Protein AF-A0A661FW08-F1 (afdb_monomer_lite)

Sequence (67 aa):
YNSLQRSQPTPGTDGIRVEFENAAFDDLMLWLGDLNRQHGLLVQSCSFSAVSADGQGRVNSTLTLER

Structure (mmCIF, N/CA/C/O backbone):
data_AF-A0A661FW08-F1
#
_entry.id   AF-A0A661FW08-F1
#
loop_
_atom_site.group_PDB
_atom_site.id
_atom_site.type_symbol
_atom_site.label_atom_id
_atom_site.label_alt_id
_atom_site.label_comp_id
_atom_site.label_asym_id
_atom_site.label_entity_id
_atom_site.label_seq_id
_atom_site.pdbx_PDB_ins_code
_atom_site.Cartn_x
_atom_site.Cartn_y
_atom_site.Cartn_z
_atom_site.occupancy
_atom_site.B_iso_or_equiv
_atom_site.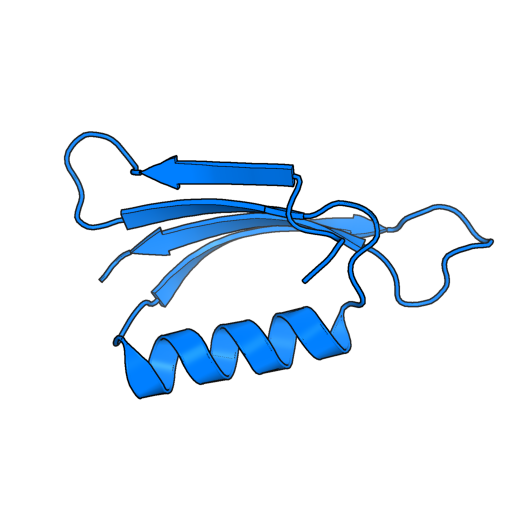auth_seq_id
_atom_site.auth_comp_id
_atom_site.auth_asym_id
_atom_site.auth_atom_id
_atom_site.pdbx_PDB_model_num
ATOM 1 N N . TYR A 1 1 ? 7.093 -8.654 2.065 1.00 54.41 1 TYR A N 1
ATOM 2 C CA . TYR A 1 1 ? 6.924 -7.199 1.899 1.00 54.41 1 TYR A CA 1
ATOM 3 C C . TYR A 1 1 ? 8.118 -6.476 2.517 1.00 54.41 1 TYR A C 1
ATOM 5 O O . TYR A 1 1 ? 8.088 -6.185 3.700 1.00 54.41 1 TYR A O 1
ATOM 13 N N . ASN A 1 2 ? 9.195 -6.252 1.753 1.00 69.25 2 ASN A N 1
ATOM 14 C CA . ASN A 1 2 ? 10.431 -5.605 2.246 1.00 69.25 2 ASN A CA 1
ATOM 15 C C . ASN A 1 2 ? 10.378 -4.059 2.170 1.00 69.25 2 ASN A C 1
ATOM 17 O O . ASN A 1 2 ? 11.335 -3.377 2.505 1.00 69.25 2 ASN A O 1
ATOM 21 N N . SER A 1 3 ? 9.255 -3.511 1.697 1.00 77.62 3 SER A N 1
ATOM 22 C CA . SER A 1 3 ? 9.069 -2.080 1.424 1.00 77.62 3 SER A CA 1
ATOM 23 C C . SER A 1 3 ? 8.220 -1.362 2.477 1.00 77.62 3 SER A C 1
ATOM 25 O O . SER A 1 3 ? 8.116 -0.142 2.427 1.00 77.62 3 SER A O 1
ATOM 27 N N . LEU A 1 4 ? 7.584 -2.090 3.406 1.00 83.25 4 LEU A N 1
ATOM 28 C CA . LEU A 1 4 ? 6.760 -1.500 4.465 1.00 83.25 4 LEU A CA 1
ATOM 29 C C . LEU A 1 4 ? 7.677 -0.892 5.529 1.00 83.25 4 LEU A C 1
ATOM 31 O O . LEU A 1 4 ? 8.364 -1.621 6.239 1.00 83.25 4 LEU A O 1
ATOM 35 N N . GLN A 1 5 ? 7.664 0.431 5.640 1.00 86.06 5 GLN A N 1
ATOM 36 C CA . GLN A 1 5 ? 8.485 1.160 6.606 1.00 86.06 5 GLN A CA 1
ATOM 37 C C . GLN A 1 5 ? 7.747 1.392 7.919 1.00 86.06 5 GLN A C 1
ATOM 39 O O . GLN A 1 5 ? 8.343 1.370 8.996 1.00 86.06 5 GLN A O 1
ATOM 44 N N . ARG A 1 6 ? 6.436 1.636 7.845 1.00 84.88 6 ARG A N 1
ATOM 45 C CA . ARG A 1 6 ? 5.642 1.989 9.019 1.00 84.88 6 ARG A CA 1
ATOM 46 C C . ARG A 1 6 ? 4.209 1.516 8.871 1.00 84.88 6 ARG A C 1
ATOM 48 O O . ARG A 1 6 ? 3.619 1.627 7.804 1.00 84.88 6 ARG A O 1
ATOM 55 N N . SER A 1 7 ? 3.646 1.044 9.975 1.00 85.81 7 SER A N 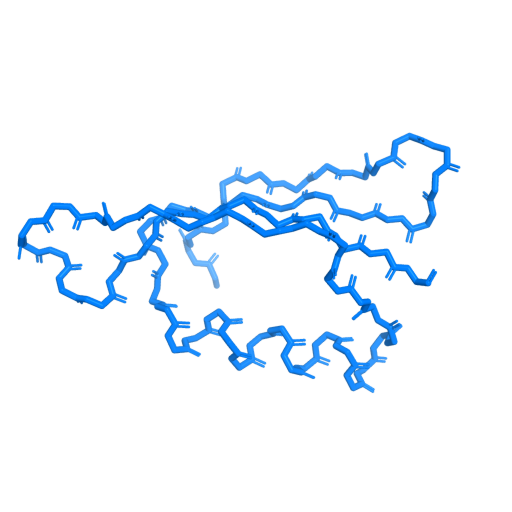1
ATOM 56 C CA . SER A 1 7 ? 2.220 0.774 10.1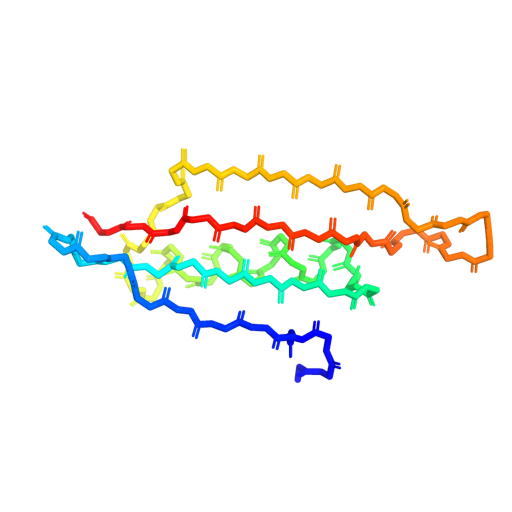29 1.00 85.81 7 SER A CA 1
ATOM 57 C C . SER A 1 7 ? 1.772 1.316 11.482 1.00 85.81 7 SER A C 1
ATOM 59 O O . SER A 1 7 ? 2.310 0.913 12.514 1.00 85.81 7 SER A O 1
ATOM 61 N N . GLN A 1 8 ? 0.829 2.250 11.486 1.00 86.81 8 GLN A N 1
ATOM 62 C CA . GLN A 1 8 ? 0.300 2.881 12.691 1.00 86.81 8 GLN A CA 1
ATOM 63 C C . GLN A 1 8 ? -1.227 2.850 12.658 1.00 86.81 8 GLN A C 1
ATOM 65 O O . GLN A 1 8 ? -1.802 3.298 11.670 1.00 86.81 8 GLN A O 1
ATOM 70 N N . PRO A 1 9 ? -1.902 2.358 13.706 1.00 85.44 9 PRO A N 1
ATOM 71 C CA . PRO A 1 9 ? -3.350 2.487 13.800 1.00 85.44 9 PRO A CA 1
ATOM 72 C C . PRO A 1 9 ? -3.743 3.968 13.887 1.00 85.44 9 PRO A C 1
ATOM 74 O O . PRO A 1 9 ? -3.053 4.757 14.541 1.00 85.44 9 PRO A O 1
ATOM 77 N N . THR A 1 10 ? -4.834 4.357 13.232 1.00 81.56 10 THR A N 1
ATOM 78 C CA . THR A 1 10 ? -5.383 5.712 13.365 1.00 81.56 10 THR A CA 1
ATOM 79 C C . THR A 1 10 ? -6.131 5.834 14.697 1.00 81.56 10 THR A C 1
ATOM 81 O O . THR A 1 10 ? -7.044 5.056 14.968 1.00 81.56 10 THR A O 1
ATOM 84 N N . PRO A 1 11 ? -5.756 6.780 15.579 1.00 76.00 11 PRO A N 1
ATOM 85 C CA . PRO A 1 11 ? -6.418 6.930 16.870 1.00 76.00 11 PRO A CA 1
ATOM 86 C C . PRO A 1 11 ? -7.899 7.286 16.704 1.00 76.00 11 PRO A C 1
ATOM 88 O O . PRO A 1 11 ? -8.227 8.278 16.058 1.00 76.00 11 PRO A O 1
ATOM 91 N N . GLY A 1 12 ? -8.784 6.515 17.339 1.00 74.38 12 GLY A N 1
ATOM 92 C CA . GLY A 1 12 ? -10.224 6.794 17.355 1.00 74.38 12 GLY A CA 1
ATOM 93 C C . GLY A 1 12 ? -11.018 6.252 16.161 1.00 74.38 12 GLY A C 1
ATOM 94 O O . GLY A 1 12 ? -12.227 6.466 16.128 1.00 74.38 12 GLY A O 1
ATOM 95 N N . THR A 1 13 ? -10.384 5.531 15.230 1.00 74.69 13 THR A N 1
ATOM 96 C CA . THR A 1 13 ? -11.053 4.814 14.130 1.00 74.69 13 THR A CA 1
ATOM 97 C C . THR A 1 13 ? -10.557 3.368 14.025 1.00 74.69 13 THR A C 1
ATOM 99 O O . THR A 1 13 ? -9.497 3.028 14.553 1.00 74.69 13 THR A O 1
ATOM 102 N N . ASP A 1 14 ? -11.324 2.493 13.363 1.00 82.44 14 ASP A N 1
ATOM 103 C CA . ASP A 1 14 ? -10.891 1.125 13.020 1.00 82.44 14 ASP A CA 1
ATOM 104 C C . ASP A 1 14 ? -10.059 1.174 11.729 1.00 82.44 14 ASP A C 1
ATOM 106 O O . ASP A 1 14 ? -10.465 0.733 10.652 1.00 82.44 14 ASP A O 1
ATOM 110 N N . GLY A 1 15 ? -8.928 1.872 11.825 1.00 85.81 15 GLY A N 1
ATOM 111 C CA . GLY A 1 15 ? -8.114 2.240 10.683 1.00 85.81 15 GLY A CA 1
ATOM 112 C C . GLY A 1 15 ? -6.624 2.059 10.904 1.00 85.81 15 GLY A C 1
ATOM 113 O O . GLY A 1 15 ? -6.123 1.957 12.027 1.00 85.81 15 GLY A O 1
ATOM 114 N N . ILE A 1 16 ? -5.896 2.019 9.795 1.00 90.06 16 ILE A N 1
ATOM 115 C CA . ILE A 1 16 ? -4.453 1.850 9.757 1.00 90.06 16 ILE A CA 1
ATOM 116 C C . ILE A 1 16 ? -3.837 2.767 8.708 1.00 90.06 16 ILE A C 1
ATOM 118 O O . ILE A 1 16 ? -4.237 2.808 7.546 1.00 90.06 16 ILE A O 1
ATOM 122 N N . ARG A 1 17 ? -2.805 3.492 9.121 1.00 91.06 17 ARG A N 1
ATOM 123 C CA . ARG A 1 17 ? -1.900 4.211 8.240 1.00 91.06 17 ARG A CA 1
ATOM 124 C C . ARG A 1 17 ? -0.676 3.355 7.975 1.00 91.06 17 ARG A C 1
ATOM 126 O O . ARG A 1 17 ? -0.006 2.921 8.910 1.00 91.06 17 ARG A O 1
ATOM 133 N N . VAL A 1 18 ? -0.358 3.150 6.710 1.00 91.69 18 VAL A N 1
ATOM 134 C CA . VAL A 1 18 ? 0.835 2.430 6.273 1.00 91.69 18 VAL A CA 1
ATOM 135 C C . VAL A 1 18 ? 1.696 3.319 5.391 1.00 91.69 18 VAL A C 1
ATOM 137 O O . VAL A 1 18 ? 1.197 4.131 4.610 1.00 91.69 18 VAL A O 1
ATOM 140 N N . GLU A 1 19 ? 3.004 3.159 5.519 1.00 92.62 19 GLU A N 1
ATOM 141 C CA . GLU A 1 19 ? 3.990 3.856 4.708 1.00 92.62 19 GLU A CA 1
ATOM 142 C C . GLU A 1 19 ? 4.901 2.840 4.040 1.00 92.62 19 GLU A C 1
ATOM 144 O O . GLU A 1 19 ? 5.459 1.949 4.689 1.00 92.62 19 GLU A O 1
ATOM 149 N N . PHE A 1 20 ? 5.044 2.997 2.731 1.00 91.56 20 PHE A N 1
ATOM 150 C CA . PHE A 1 20 ? 5.888 2.173 1.893 1.00 91.56 20 PHE A CA 1
ATOM 151 C C . PHE A 1 20 ? 6.972 3.027 1.257 1.00 91.56 20 PHE A C 1
ATOM 153 O O . PHE A 1 20 ? 6.703 4.124 0.772 1.00 91.56 20 PHE A O 1
ATOM 160 N N . GLU A 1 21 ? 8.178 2.487 1.201 1.00 90.38 21 GLU A N 1
ATOM 161 C CA . GLU A 1 21 ? 9.297 3.093 0.494 1.00 90.38 21 GLU A CA 1
ATOM 162 C C . GLU A 1 21 ? 9.796 2.128 -0.573 1.00 90.38 21 GLU A C 1
ATOM 164 O O . GLU A 1 21 ? 9.943 0.929 -0.319 1.00 90.38 21 GLU A O 1
ATOM 169 N N . ASN A 1 22 ? 10.042 2.653 -1.773 1.00 89.19 22 ASN A N 1
ATOM 170 C CA . ASN A 1 22 ? 10.531 1.882 -2.908 1.00 89.19 22 ASN A CA 1
ATOM 171 C C . ASN A 1 22 ? 9.683 0.619 -3.171 1.00 89.19 22 ASN A C 1
ATOM 173 O O . ASN A 1 22 ? 10.202 -0.477 -3.400 1.00 89.19 22 ASN A O 1
ATOM 177 N N . ALA A 1 23 ? 8.358 0.759 -3.087 1.00 89.81 23 ALA A N 1
ATOM 178 C CA . ALA A 1 23 ? 7.415 -0.316 -3.371 1.00 89.81 23 ALA A CA 1
ATOM 179 C C . ALA A 1 23 ? 7.038 -0.313 -4.853 1.00 89.81 23 ALA A C 1
ATOM 181 O O . ALA A 1 23 ? 6.908 0.749 -5.460 1.00 89.81 23 ALA A O 1
ATOM 182 N N . ALA A 1 24 ? 6.862 -1.495 -5.446 1.00 91.12 24 ALA A N 1
ATOM 183 C CA . ALA A 1 24 ? 6.320 -1.593 -6.795 1.00 91.12 24 ALA A CA 1
ATOM 184 C C . ALA A 1 24 ? 4.862 -1.120 -6.793 1.00 91.12 24 ALA A C 1
ATOM 186 O O . ALA A 1 24 ? 4.062 -1.568 -5.969 1.00 91.12 24 ALA A O 1
ATOM 187 N N . PHE A 1 25 ? 4.525 -0.206 -7.702 1.00 89.94 25 PHE A N 1
ATOM 188 C CA . PHE A 1 25 ? 3.176 0.350 -7.777 1.00 89.94 25 PHE A CA 1
ATOM 189 C C . PHE A 1 25 ? 2.129 -0.733 -8.068 1.00 89.94 25 PHE A C 1
ATOM 191 O O . PHE A 1 25 ? 1.083 -0.765 -7.422 1.00 89.94 25 PHE A O 1
ATOM 198 N N . ASP A 1 26 ? 2.438 -1.661 -8.976 1.00 91.69 26 ASP A N 1
ATOM 199 C CA . ASP A 1 26 ? 1.542 -2.764 -9.335 1.00 91.69 26 ASP A CA 1
ATOM 200 C C . ASP A 1 26 ? 1.249 -3.677 -8.132 1.00 91.69 26 ASP A C 1
ATOM 202 O O . ASP A 1 26 ? 0.090 -3.997 -7.864 1.00 91.69 26 ASP A O 1
ATOM 206 N N . ASP A 1 27 ? 2.276 -4.018 -7.344 1.00 91.38 27 ASP A N 1
ATOM 207 C CA . ASP A 1 27 ? 2.120 -4.828 -6.128 1.00 91.38 27 ASP A CA 1
ATOM 208 C C . ASP A 1 27 ? 1.257 -4.114 -5.077 1.00 91.38 27 ASP A C 1
ATOM 210 O O . ASP A 1 27 ? 0.436 -4.750 -4.415 1.00 91.38 27 ASP A O 1
ATOM 214 N N . LEU A 1 28 ? 1.400 -2.789 -4.932 1.00 90.38 28 LEU A N 1
ATOM 215 C CA . LEU A 1 28 ? 0.559 -2.002 -4.024 1.00 90.38 28 LEU A CA 1
ATOM 216 C C . LEU A 1 28 ? -0.908 -2.014 -4.453 1.00 90.38 28 LEU A C 1
A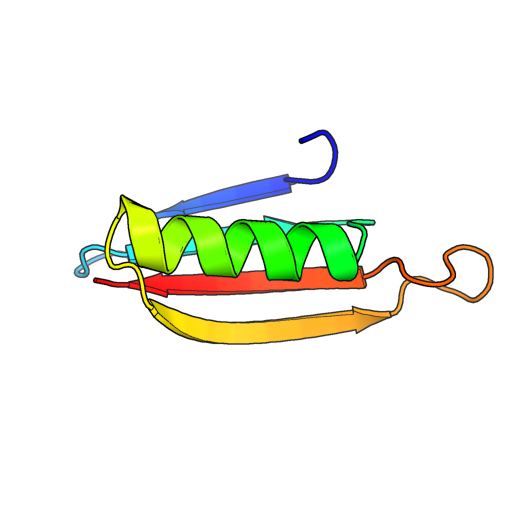TOM 218 O O . LEU A 1 28 ? -1.787 -2.141 -3.603 1.00 90.38 28 LEU A O 1
ATOM 222 N N . MET A 1 29 ? -1.185 -1.902 -5.752 1.00 91.25 29 MET A N 1
ATOM 223 C CA . MET A 1 29 ? -2.554 -1.941 -6.271 1.00 91.25 29 MET A CA 1
ATOM 224 C C . MET A 1 29 ? -3.202 -3.314 -6.071 1.00 91.25 29 MET A C 1
ATOM 226 O O . MET A 1 29 ? -4.368 -3.391 -5.674 1.00 91.25 29 MET A O 1
ATOM 230 N N . LEU A 1 30 ? -2.448 -4.398 -6.278 1.00 93.31 30 LEU A N 1
ATOM 231 C CA . LEU A 1 30 ? -2.913 -5.755 -5.980 1.00 93.31 30 LEU A CA 1
ATOM 232 C C . LEU A 1 30 ? -3.198 -5.928 -4.484 1.00 93.31 30 LEU A C 1
ATOM 234 O O . LEU A 1 30 ? -4.284 -6.376 -4.114 1.00 93.31 30 LEU A O 1
ATOM 238 N N . TRP A 1 31 ? -2.273 -5.486 -3.629 1.00 91.62 31 TRP A N 1
ATOM 239 C CA . TRP A 1 31 ? -2.416 -5.542 -2.175 1.00 91.62 31 TRP A CA 1
ATOM 240 C C . TRP A 1 31 ? -3.633 -4.755 -1.667 1.00 91.62 31 TRP A C 1
ATOM 242 O O . TRP A 1 31 ? -4.385 -5.254 -0.831 1.00 91.62 31 TRP A O 1
ATOM 252 N N . LEU A 1 32 ? -3.883 -3.558 -2.207 1.00 91.31 32 LEU A N 1
ATOM 253 C CA . LEU A 1 32 ? -5.076 -2.766 -1.889 1.00 91.31 32 LEU A CA 1
ATOM 254 C C . LEU A 1 32 ? -6.371 -3.481 -2.298 1.00 91.31 32 LEU A C 1
ATOM 256 O O . LEU A 1 32 ? -7.343 -3.491 -1.541 1.00 91.31 32 LEU A O 1
ATOM 260 N N . GLY A 1 33 ? -6.385 -4.113 -3.475 1.00 91.38 33 GLY A N 1
ATOM 261 C CA . GLY A 1 33 ? -7.520 -4.920 -3.922 1.00 91.38 33 GLY A CA 1
ATOM 262 C C . GLY A 1 33 ? -7.796 -6.104 -2.993 1.00 91.38 33 GLY A C 1
ATOM 263 O O . GLY A 1 33 ? -8.953 -6.392 -2.680 1.00 91.38 33 GLY A O 1
ATOM 264 N N . ASP A 1 34 ? -6.743 -6.761 -2.516 1.00 92.06 34 ASP A N 1
ATOM 265 C CA . ASP A 1 34 ? -6.840 -7.873 -1.575 1.00 92.06 34 ASP A CA 1
ATOM 266 C C . ASP A 1 34 ? -7.314 -7.429 -0.189 1.00 92.06 34 ASP A C 1
ATOM 268 O O . ASP A 1 34 ? -8.179 -8.089 0.385 1.00 92.06 34 ASP A O 1
ATOM 272 N N . LEU A 1 35 ? -6.845 -6.285 0.317 1.00 90.25 35 LEU A N 1
ATOM 273 C CA . LEU A 1 35 ? -7.324 -5.711 1.578 1.00 90.25 35 LEU A CA 1
ATOM 274 C C . LEU A 1 35 ? -8.820 -5.403 1.549 1.00 90.25 35 LEU A C 1
ATOM 276 O O . LEU A 1 35 ? -9.540 -5.755 2.485 1.00 90.25 35 LEU A O 1
ATOM 280 N N . ASN A 1 36 ? -9.299 -4.793 0.465 1.00 89.31 36 ASN A N 1
ATOM 281 C CA . ASN A 1 36 ? -10.720 -4.513 0.305 1.00 89.31 36 ASN A CA 1
ATOM 282 C C . ASN A 1 36 ? -11.541 -5.814 0.252 1.00 89.31 36 ASN A C 1
ATOM 284 O O . ASN A 1 36 ? -12.550 -5.939 0.940 1.00 89.31 36 ASN A O 1
ATOM 288 N N . ARG A 1 37 ? -11.093 -6.825 -0.508 1.00 90.81 37 ARG A N 1
ATOM 289 C CA . ARG A 1 37 ? -11.821 -8.104 -0.619 1.00 90.81 37 ARG A CA 1
ATOM 290 C C . ARG A 1 37 ? -11.811 -8.931 0.667 1.00 90.81 37 ARG A C 1
ATOM 292 O O . ARG A 1 37 ? -12.817 -9.561 0.974 1.00 90.81 37 ARG A O 1
ATOM 299 N N . GLN A 1 38 ? -10.686 -8.981 1.377 1.00 91.38 38 GLN A N 1
ATOM 300 C CA . GLN A 1 38 ? -10.502 -9.871 2.530 1.00 91.38 38 GLN A CA 1
ATOM 301 C C . GLN A 1 38 ? -10.956 -9.234 3.844 1.00 91.38 38 GLN A C 1
ATOM 303 O O . GLN A 1 38 ? -11.503 -9.922 4.703 1.00 91.38 38 GLN A O 1
ATOM 308 N N . HIS A 1 39 ? -10.737 -7.927 4.001 1.00 87.38 39 HIS A N 1
ATOM 309 C CA . HIS A 1 39 ? -10.957 -7.224 5.265 1.00 87.38 39 HIS A CA 1
ATOM 310 C C . HIS A 1 39 ? -12.026 -6.128 5.179 1.00 87.38 39 HIS A C 1
ATOM 312 O O . HIS A 1 39 ? -12.439 -5.618 6.218 1.00 87.38 39 HIS A O 1
ATOM 318 N N . GLY A 1 40 ? -12.506 -5.785 3.976 1.00 88.69 40 GLY A N 1
ATOM 319 C CA . GLY A 1 40 ? -13.457 -4.687 3.779 1.00 88.69 40 GLY A CA 1
ATOM 320 C C . GLY A 1 40 ? -12.856 -3.310 4.061 1.00 88.69 40 GLY A C 1
ATOM 321 O O . GLY A 1 40 ? -13.603 -2.378 4.326 1.00 88.69 40 GLY A O 1
ATOM 322 N N . LEU A 1 41 ? -11.524 -3.194 4.055 1.00 89.62 41 LEU A N 1
ATOM 323 C CA . LEU A 1 41 ? -10.831 -1.930 4.287 1.00 89.62 41 LEU A CA 1
ATOM 324 C C . LEU A 1 41 ? -10.838 -1.080 3.015 1.00 89.62 41 LEU A C 1
ATOM 326 O O . LEU A 1 41 ? -10.429 -1.537 1.945 1.00 89.62 41 LEU A O 1
ATOM 330 N N . LEU A 1 42 ? -11.254 0.173 3.159 1.00 89.19 42 LEU A N 1
ATOM 331 C CA . LEU A 1 42 ? -11.323 1.177 2.107 1.00 89.19 42 LEU A CA 1
ATOM 332 C C . LEU A 1 42 ? -10.175 2.177 2.247 1.00 89.19 42 LEU A C 1
ATOM 334 O O . LEU A 1 42 ? -9.744 2.522 3.347 1.00 89.19 42 LEU A O 1
ATOM 338 N N . VAL A 1 43 ? -9.673 2.662 1.111 1.00 90.50 43 VAL A N 1
ATOM 339 C CA . VAL A 1 43 ? -8.644 3.707 1.080 1.00 90.50 43 VAL A CA 1
ATOM 340 C C . VAL A 1 43 ? -9.304 5.058 1.314 1.00 90.50 43 VAL A C 1
ATOM 342 O O . VAL A 1 43 ? -10.049 5.544 0.468 1.00 90.50 43 VAL A O 1
ATOM 345 N N . GLN A 1 44 ? -8.973 5.684 2.435 1.00 91.69 44 GLN A N 1
ATOM 346 C CA . GLN A 1 44 ? -9.494 6.998 2.816 1.00 91.69 44 GLN A CA 1
ATOM 347 C C . GLN A 1 44 ? -8.602 8.124 2.311 1.00 91.69 44 GLN A C 1
ATOM 349 O O . GLN A 1 44 ? -9.068 9.182 1.897 1.00 91.69 44 GLN A O 1
ATOM 354 N N . SER A 1 45 ? -7.291 7.894 2.337 1.00 89.88 45 SER A N 1
ATOM 355 C CA . SER A 1 45 ? -6.306 8.816 1.792 1.00 89.88 45 SER A CA 1
ATOM 356 C C . SER A 1 45 ? -5.137 8.035 1.221 1.00 89.88 45 SER A C 1
ATOM 358 O O . SER A 1 45 ? -4.682 7.055 1.814 1.00 89.88 45 SER A O 1
ATOM 360 N N . CYS A 1 46 ? -4.652 8.470 0.063 1.00 90.19 46 CYS A N 1
ATOM 361 C CA . CYS A 1 46 ? -3.465 7.920 -0.566 1.00 90.19 46 CYS A CA 1
ATOM 362 C C . CYS A 1 46 ? -2.578 9.043 -1.095 1.00 90.19 46 CYS A C 1
ATOM 364 O O . CYS A 1 46 ? -3.054 10.020 -1.672 1.00 90.19 46 CYS A O 1
ATOM 366 N N . SER A 1 47 ? -1.275 8.894 -0.889 1.00 91.75 47 SER A N 1
ATOM 367 C CA . SER A 1 47 ? -0.250 9.756 -1.462 1.00 91.75 47 SER A CA 1
ATOM 368 C C . SER A 1 47 ? 0.833 8.880 -2.063 1.00 91.75 47 SER A C 1
ATOM 370 O O . SER A 1 47 ? 1.308 7.958 -1.397 1.00 91.75 47 SER A O 1
ATOM 372 N N . PHE A 1 48 ? 1.204 9.166 -3.309 1.00 91.06 48 PHE A N 1
ATOM 373 C CA . PHE A 1 48 ? 2.240 8.455 -4.046 1.00 91.06 48 PHE A CA 1
ATOM 374 C C . PHE A 1 48 ? 3.257 9.453 -4.588 1.00 91.06 48 PHE A C 1
ATOM 376 O O . PHE A 1 48 ? 2.891 10.451 -5.210 1.00 91.06 48 PHE A O 1
ATOM 383 N N . SER A 1 49 ? 4.531 9.136 -4.402 1.00 90.50 49 SER A N 1
ATOM 384 C CA . SER A 1 49 ? 5.660 9.899 -4.922 1.00 90.50 49 SER A CA 1
ATOM 385 C C . SER A 1 49 ? 6.569 8.963 -5.702 1.00 90.50 49 SER A C 1
ATOM 387 O O . SER A 1 49 ? 6.960 7.912 -5.193 1.00 90.50 49 SER A O 1
ATOM 389 N N . ALA A 1 50 ? 6.914 9.332 -6.934 1.00 86.31 50 ALA A N 1
ATOM 390 C CA . ALA A 1 50 ? 7.844 8.552 -7.740 1.00 86.31 50 ALA A CA 1
ATOM 391 C C . ALA A 1 50 ? 9.228 8.519 -7.078 1.00 86.31 50 ALA A C 1
ATOM 393 O O . ALA A 1 50 ? 9.749 9.554 -6.651 1.00 86.31 50 ALA A O 1
ATOM 394 N N . VAL A 1 51 ? 9.824 7.329 -7.010 1.00 82.31 51 VAL A N 1
ATOM 395 C CA . VAL A 1 51 ? 11.257 7.198 -6.731 1.00 82.31 51 VAL A CA 1
ATOM 396 C C . VAL A 1 51 ? 12.007 7.615 -8.005 1.00 82.31 51 VAL A C 1
ATOM 398 O O . VAL A 1 51 ? 11.468 7.492 -9.103 1.00 82.31 51 VAL A O 1
ATOM 401 N N . SER A 1 52 ? 13.195 8.208 -7.854 1.00 76.19 52 SER A N 1
ATOM 402 C CA . SER A 1 52 ? 14.030 8.779 -8.928 1.00 76.19 52 SER A CA 1
ATOM 403 C C . SER A 1 52 ? 14.199 7.869 -10.157 1.00 76.19 52 SER A C 1
ATOM 405 O O . SER A 1 52 ? 13.877 6.690 -10.121 1.00 76.19 52 SER A O 1
ATOM 407 N N . ALA A 1 53 ? 14.734 8.410 -11.259 1.00 64.50 53 ALA A N 1
ATOM 408 C CA . ALA A 1 53 ? 14.757 7.779 -12.589 1.00 64.50 53 ALA A CA 1
ATOM 409 C C . ALA A 1 53 ? 15.274 6.318 -12.664 1.00 64.50 53 ALA A C 1
ATOM 411 O O . ALA A 1 53 ? 14.866 5.591 -13.567 1.00 64.50 53 ALA A O 1
ATOM 412 N N . ASP A 1 54 ? 16.110 5.872 -11.721 1.00 68.94 54 ASP A N 1
ATOM 413 C CA . ASP A 1 54 ? 16.586 4.480 -11.596 1.00 68.94 54 ASP A CA 1
ATOM 414 C C . ASP A 1 54 ? 15.530 3.495 -11.043 1.00 68.94 54 ASP A C 1
ATOM 416 O O . ASP A 1 54 ? 15.665 2.280 -11.169 1.00 68.94 54 ASP A O 1
ATOM 420 N N . GLY A 1 55 ? 14.458 4.001 -10.433 1.00 67.31 55 GLY A N 1
ATOM 421 C CA . GLY A 1 55 ? 13.378 3.243 -9.800 1.00 67.31 55 GLY A CA 1
ATOM 422 C C . GLY A 1 55 ? 12.094 3.228 -10.626 1.00 67.31 55 GLY A C 1
ATOM 423 O O . GLY A 1 55 ? 11.021 3.507 -10.093 1.00 67.31 55 GLY A O 1
ATOM 424 N N . GLN A 1 56 ? 12.169 2.934 -11.928 1.00 78.25 56 GLN A N 1
ATOM 425 C CA . GLN A 1 56 ? 10.977 2.883 -12.783 1.00 78.25 56 GLN A CA 1
ATOM 426 C C . GLN A 1 56 ? 9.912 1.930 -12.196 1.00 78.25 56 GLN A C 1
ATOM 428 O O . GLN A 1 56 ? 10.197 0.784 -11.849 1.00 78.25 56 GLN A O 1
ATOM 433 N N . GLY A 1 57 ? 8.678 2.424 -12.045 1.00 83.50 57 GLY A N 1
ATOM 434 C CA . GLY A 1 57 ? 7.567 1.670 -11.448 1.00 83.50 57 GLY A CA 1
ATOM 435 C C . GLY A 1 57 ? 7.625 1.525 -9.920 1.00 83.50 57 GLY A C 1
ATOM 436 O O . GLY A 1 57 ? 6.795 0.819 -9.342 1.00 83.50 57 GLY A O 1
ATOM 437 N N . ARG A 1 58 ? 8.587 2.171 -9.246 1.00 89.19 58 ARG A N 1
ATOM 438 C CA . ARG A 1 58 ? 8.686 2.223 -7.784 1.00 89.19 58 ARG A CA 1
ATOM 439 C C . ARG A 1 58 ? 8.162 3.545 -7.242 1.00 89.19 58 ARG A C 1
ATOM 441 O O . ARG A 1 58 ? 8.456 4.621 -7.765 1.00 89.19 58 ARG A O 1
ATOM 448 N N . VAL A 1 59 ? 7.407 3.457 -6.156 1.00 91.19 59 VAL A N 1
ATOM 449 C CA . VAL A 1 59 ? 6.805 4.605 -5.486 1.00 91.19 59 VAL A CA 1
ATOM 450 C C . VAL A 1 59 ? 7.044 4.550 -3.985 1.00 91.19 59 VAL A C 1
ATOM 452 O O . VAL A 1 59 ? 7.055 3.486 -3.359 1.00 91.19 59 VAL A O 1
ATOM 455 N N . ASN A 1 60 ? 7.191 5.732 -3.406 1.00 91.94 60 ASN A N 1
ATOM 456 C CA . ASN A 1 60 ? 7.007 5.947 -1.983 1.00 91.94 60 ASN A CA 1
ATOM 457 C C . ASN A 1 60 ? 5.540 6.283 -1.763 1.00 91.94 60 ASN A C 1
ATOM 459 O O . ASN A 1 60 ? 4.971 7.092 -2.496 1.00 91.94 60 ASN A O 1
ATOM 463 N N . SER A 1 61 ? 4.922 5.636 -0.785 1.00 91.94 61 SER A N 1
ATOM 464 C CA . SER A 1 61 ? 3.478 5.693 -0.600 1.00 91.94 61 SER A CA 1
ATOM 465 C C . SER A 1 61 ? 3.131 5.915 0.855 1.00 91.94 61 SER A C 1
ATOM 467 O O . SER A 1 61 ? 3.731 5.316 1.744 1.00 91.94 61 SER A O 1
ATOM 469 N N . THR A 1 62 ? 2.106 6.715 1.100 1.00 93.44 62 THR A N 1
ATOM 470 C CA . THR A 1 62 ? 1.439 6.786 2.397 1.00 93.44 62 THR A CA 1
ATOM 471 C C . THR A 1 62 ? -0.042 6.555 2.177 1.00 93.44 62 THR A C 1
ATOM 473 O O . THR A 1 62 ? -0.668 7.255 1.383 1.00 93.44 62 THR A O 1
ATOM 476 N N . LEU A 1 63 ? -0.594 5.560 2.861 1.00 92.56 63 LEU A N 1
ATOM 477 C CA . LEU A 1 63 ? -1.976 5.131 2.702 1.00 92.56 63 LEU A CA 1
ATOM 478 C C . LEU A 1 63 ? -2.640 5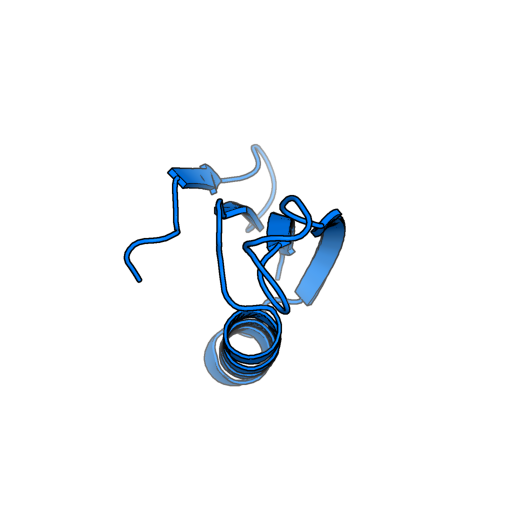.124 4.071 1.00 92.56 63 LEU A C 1
ATOM 480 O O . LEU A 1 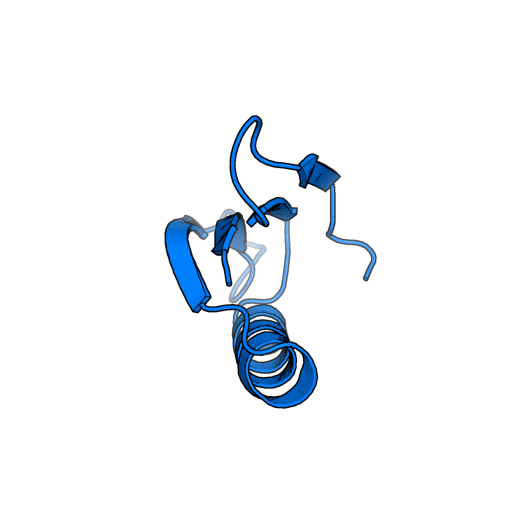63 ? -2.073 4.592 5.021 1.00 92.56 63 LEU A O 1
ATOM 484 N N . THR A 1 64 ? -3.840 5.680 4.157 1.00 91.88 64 THR A N 1
ATOM 485 C CA . THR A 1 64 ? -4.725 5.540 5.313 1.00 91.88 64 THR A CA 1
ATOM 486 C C . THR A 1 64 ? -5.918 4.701 4.886 1.00 91.88 64 THR A C 1
ATOM 488 O O . THR A 1 64 ? -6.613 5.045 3.928 1.00 91.88 64 THR A O 1
ATOM 491 N N . LEU A 1 65 ? -6.117 3.592 5.586 1.00 91.31 65 LEU A N 1
ATOM 492 C CA . LEU A 1 65 ? -7.142 2.589 5.340 1.00 91.31 65 LEU A CA 1
ATOM 493 C C . LEU A 1 65 ? -8.086 2.551 6.537 1.00 91.31 65 LEU A C 1
ATOM 495 O O . LEU A 1 65 ? -7.608 2.547 7.667 1.00 91.31 65 LEU A O 1
ATOM 499 N N . GLU A 1 66 ? -9.392 2.496 6.306 1.00 89.31 66 GLU A N 1
ATOM 500 C CA . GLU A 1 66 ? -10.410 2.386 7.362 1.00 89.31 66 GLU A CA 1
ATOM 501 C C . GLU A 1 66 ? -11.529 1.438 6.916 1.00 89.31 66 GLU A C 1
ATOM 503 O O . GLU A 1 66 ? -11.698 1.209 5.716 1.00 89.31 66 GLU A O 1
ATOM 508 N N . ARG A 1 67 ? -12.255 0.854 7.873 1.00 83.31 67 ARG A N 1
ATOM 509 C CA . ARG A 1 67 ? -13.410 -0.018 7.615 1.00 83.31 67 ARG A CA 1
ATOM 510 C C . ARG A 1 67 ? -14.727 0.750 7.530 1.00 83.31 67 ARG A C 1
ATOM 512 O O . ARG A 1 67 ? -14.916 1.681 8.342 1.00 83.31 67 ARG A O 1
#

Secondary structure (DSSP, 8-state):
---EEEEEEPTTSSEEEEEEEEEEHHHHHHHHHHHHHHH--EEEEEEEEEPPTTSTTEEEEEEEEE-

Foldseek 3Di:
DVFWPDWDADPPAQKIKTKGFFDQQVVVVVVQVCCCVPPVKDWPDKDWDDDPPVSVRTTTMITMIGD

Radius of gyration: 12.06 Å; chains: 1; bounding box: 30×20×30 Å

pLDDT: mean 86.36, std 7.83, range [54.41, 93.44]